Protein AF-A0A0V0HA43-F1 (afdb_monomer)

Secondary structure (DSSP, 8-state):
-TTSTT--------PPP--TTTHHHHTT--TTSHHHHHTGGGTT-EEEEEES-B-TTSGGG--TTPPPPPTT----B-TTTGGG--SSEEEEEE--TT----B-SSSHHHHHHHHHH---EEEEEETTEEEEEE--SSTTSEEEEEE-S-TTS---HHHHHHHH-

Structure (mmCIF, N/CA/C/O backbone):
data_AF-A0A0V0HA43-F1
#
_entry.id   AF-A0A0V0HA43-F1
#
loop_
_atom_site.group_PDB
_atom_site.id
_atom_site.type_symbol
_atom_site.label_atom_id
_atom_site.label_alt_id
_atom_site.label_comp_id
_atom_site.label_asym_id
_atom_site.label_entity_id
_atom_site.label_seq_id
_atom_site.pdbx_PDB_ins_code
_atom_site.Cartn_x
_atom_site.Cartn_y
_atom_site.Cartn_z
_atom_site.occupancy
_atom_site.B_iso_or_equiv
_atom_site.auth_seq_id
_atom_site.auth_comp_id
_atom_site.auth_asym_id
_atom_site.auth_atom_id
_atom_site.pdbx_PDB_model_num
ATOM 1 N N . MET A 1 1 ? -32.631 23.184 -21.195 1.00 68.19 1 MET A N 1
ATOM 2 C CA . MET A 1 1 ? -32.696 21.703 -21.220 1.00 68.19 1 MET A CA 1
ATOM 3 C C . MET A 1 1 ? -33.919 21.173 -20.491 1.00 68.19 1 MET A C 1
ATOM 5 O O . MET A 1 1 ? -34.557 20.288 -21.034 1.00 68.19 1 MET A O 1
ATOM 9 N N . GLU A 1 2 ? -34.288 21.759 -19.350 1.00 79.38 2 GLU A N 1
ATOM 10 C CA . GLU A 1 2 ? -35.420 21.328 -18.505 1.00 79.38 2 GLU A CA 1
ATOM 11 C C . GLU A 1 2 ? -36.778 21.214 -19.214 1.00 79.38 2 GLU A C 1
ATOM 13 O O . GLU A 1 2 ? -37.608 20.407 -18.827 1.00 79.38 2 GLU A O 1
ATOM 18 N N . LYS A 1 3 ? -37.002 21.981 -20.288 1.00 87.12 3 LYS A N 1
ATOM 19 C CA . LYS A 1 3 ? -38.256 21.957 -21.059 1.00 87.12 3 LYS A CA 1
ATOM 20 C C . LYS A 1 3 ? -38.316 20.867 -22.144 1.00 87.12 3 LYS A C 1
ATOM 22 O O . LYS A 1 3 ? -39.269 20.843 -22.916 1.00 87.12 3 LYS A O 1
ATOM 27 N N . LYS A 1 4 ? -37.294 20.009 -22.277 1.00 91.31 4 LYS A N 1
ATOM 28 C CA . LYS A 1 4 ? -37.300 18.913 -23.262 1.00 91.31 4 LYS A CA 1
ATOM 29 C C . LYS A 1 4 ? -38.064 17.708 -22.714 1.00 91.31 4 LYS A C 1
ATOM 31 O O . LYS A 1 4 ? -37.834 17.289 -21.584 1.00 91.31 4 LYS A O 1
ATOM 36 N N . HIS A 1 5 ? -38.921 17.122 -23.546 1.00 85.31 5 HIS A N 1
ATOM 37 C CA . HIS A 1 5 ? -39.621 15.881 -23.220 1.00 85.31 5 HIS A CA 1
ATOM 38 C C . HIS A 1 5 ? -38.600 14.771 -22.897 1.00 85.31 5 HIS A C 1
ATOM 40 O O . HIS A 1 5 ? -37.673 14.549 -23.675 1.00 85.31 5 HIS A O 1
ATOM 46 N N . GLY A 1 6 ? -38.742 14.111 -21.741 1.00 90.12 6 GLY A N 1
ATOM 47 C CA . GLY A 1 6 ? -37.806 13.084 -21.252 1.00 90.12 6 GLY A CA 1
ATOM 48 C C . GLY A 1 6 ? -36.650 13.590 -20.375 1.00 90.12 6 GLY A C 1
ATOM 49 O O . GLY A 1 6 ? -35.797 12.799 -19.978 1.00 90.12 6 GLY A O 1
ATOM 50 N N . PHE A 1 7 ? -36.596 14.883 -20.047 1.00 88.44 7 PHE A N 1
ATOM 51 C CA . PHE A 1 7 ? -35.615 15.415 -19.100 1.00 88.44 7 PHE A CA 1
ATOM 52 C C . PHE A 1 7 ? -35.974 15.041 -17.648 1.00 88.44 7 PHE A C 1
ATOM 54 O O . PHE A 1 7 ? -37.044 15.409 -17.171 1.00 88.44 7 PHE A O 1
ATOM 61 N N . VAL A 1 8 ? -35.075 14.337 -16.942 1.00 93.19 8 VAL A N 1
ATOM 62 C CA . VAL A 1 8 ? -35.285 13.886 -15.547 1.00 93.19 8 VAL A CA 1
ATOM 63 C C . VAL A 1 8 ? -34.594 14.807 -14.535 1.00 93.19 8 VAL A C 1
ATOM 65 O O . VAL A 1 8 ? -35.233 15.313 -13.620 1.00 93.19 8 VAL A O 1
ATOM 68 N N . SER A 1 9 ? -33.289 15.051 -14.681 1.00 91.31 9 SER A N 1
ATOM 69 C CA . SER A 1 9 ? -32.565 16.057 -13.895 1.00 91.31 9 SER A CA 1
ATOM 70 C C . SER A 1 9 ? -31.276 16.482 -14.598 1.00 91.31 9 SER A C 1
ATOM 72 O O . SER A 1 9 ? -30.779 15.790 -15.489 1.00 91.31 9 SER A O 1
ATOM 74 N N . ALA A 1 10 ? -30.724 17.621 -14.186 1.00 87.44 10 ALA A N 1
ATOM 75 C CA . ALA A 1 10 ? -29.356 18.014 -14.495 1.00 87.44 10 ALA A CA 1
ATOM 76 C C . ALA A 1 10 ? -28.684 18.520 -13.223 1.00 87.44 10 ALA A C 1
ATOM 78 O O . ALA A 1 10 ? -29.321 19.136 -12.370 1.00 87.44 10 ALA A O 1
ATOM 79 N N . GLN A 1 11 ? -27.380 18.293 -13.118 1.00 88.94 11 GLN A N 1
ATOM 80 C CA . GLN A 1 11 ? -26.554 18.856 -12.059 1.00 88.94 11 GLN A CA 1
ATOM 81 C C . GLN A 1 11 ? -25.492 19.751 -12.689 1.00 88.94 11 GLN A C 1
ATOM 83 O O . GLN A 1 11 ? -24.958 19.438 -13.754 1.00 88.94 11 GLN A O 1
ATOM 88 N N . LYS A 1 12 ? -25.189 20.885 -12.045 1.00 88.06 12 LYS A N 1
ATOM 89 C CA . LYS A 1 12 ? -24.080 21.738 -12.488 1.00 88.06 12 LYS A CA 1
ATOM 90 C C . LYS A 1 12 ? -22.782 20.938 -12.425 1.00 88.06 12 LYS A C 1
ATOM 92 O O . LYS A 1 12 ? -22.494 20.321 -11.401 1.00 88.06 12 LYS A O 1
ATOM 97 N N . GLN A 1 13 ? -21.985 21.013 -13.490 1.00 77.31 13 GLN A N 1
ATOM 98 C CA . GLN A 1 13 ? -20.619 20.506 -13.474 1.00 77.31 13 GLN A CA 1
ATOM 99 C C . GLN A 1 13 ? -19.859 21.184 -12.331 1.00 77.31 13 GLN A C 1
ATOM 101 O O . GLN A 1 13 ? -19.771 22.411 -12.269 1.00 77.31 13 GLN A O 1
ATOM 106 N N . ARG A 1 14 ? -19.323 20.378 -11.417 1.00 84.00 14 ARG A N 1
ATOM 107 C CA . ARG A 1 14 ? -18.422 20.837 -10.361 1.00 84.00 14 ARG A CA 1
ATOM 108 C C . ARG A 1 14 ? -17.039 20.300 -10.675 1.00 84.00 14 ARG A C 1
ATOM 110 O O . ARG A 1 14 ? -16.887 19.108 -10.922 1.00 84.00 14 ARG A O 1
ATOM 117 N N . ILE A 1 15 ? -16.044 21.179 -10.659 1.00 76.94 15 ILE A N 1
ATOM 118 C CA . ILE A 1 15 ? -14.646 20.755 -10.636 1.00 76.94 15 ILE A CA 1
ATOM 119 C C . ILE A 1 15 ? -14.357 20.350 -9.192 1.00 76.94 15 ILE A C 1
ATOM 121 O O . ILE A 1 15 ? -14.509 21.160 -8.278 1.00 76.94 15 ILE A O 1
ATOM 125 N N . LEU A 1 16 ? -14.024 19.080 -8.990 1.00 70.25 16 LEU A N 1
ATOM 126 C CA . LEU A 1 16 ? -13.638 18.544 -7.691 1.00 70.25 16 LEU A CA 1
ATOM 127 C C . LEU A 1 16 ? -12.112 18.454 -7.629 1.00 70.25 16 LEU A C 1
ATOM 129 O O . LEU A 1 16 ? -11.468 18.124 -8.623 1.00 70.25 16 LEU A O 1
ATOM 133 N N . SER A 1 17 ? -11.547 18.734 -6.459 1.00 62.81 17 SER A N 1
ATOM 134 C CA . SER A 1 17 ? -10.117 18.570 -6.202 1.00 62.81 17 SER A CA 1
ATOM 135 C C . SER A 1 17 ? -9.818 17.136 -5.757 1.00 62.81 17 SER A C 1
ATOM 137 O O . SER A 1 17 ? -10.594 16.540 -5.007 1.00 62.81 17 SER A O 1
ATOM 139 N N . LEU A 1 18 ? -8.690 16.578 -6.206 1.00 62.56 18 LEU A N 1
ATOM 140 C CA . LEU A 1 18 ? -8.238 15.245 -5.800 1.00 62.56 18 LEU A CA 1
ATOM 141 C C . LEU A 1 18 ? -7.879 15.245 -4.309 1.00 62.56 18 LEU A C 1
ATOM 143 O O . LEU A 1 18 ? -6.932 15.913 -3.901 1.00 62.56 18 LEU A O 1
ATOM 147 N N . HIS A 1 19 ? -8.620 14.485 -3.500 1.00 63.41 19 HIS A N 1
ATOM 148 C CA . HIS A 1 19 ? -8.399 14.364 -2.057 1.00 63.41 19 HIS A CA 1
ATOM 149 C C . HIS A 1 19 ? -8.192 12.893 -1.659 1.00 63.41 19 HIS A C 1
ATOM 151 O O . HIS A 1 19 ? -9.147 12.124 -1.534 1.00 63.41 19 HIS A O 1
ATOM 157 N N . THR A 1 20 ? -6.950 12.493 -1.386 1.00 64.38 20 THR A N 1
ATOM 158 C CA . THR A 1 20 ? -6.638 11.147 -0.862 1.00 64.38 20 THR A CA 1
ATOM 159 C C . THR A 1 20 ? -6.904 11.023 0.643 1.00 64.38 20 THR A C 1
ATOM 161 O O . THR A 1 20 ? -7.153 9.930 1.139 1.00 64.38 20 THR A O 1
ATOM 164 N N . THR A 1 21 ? -6.969 12.142 1.369 1.00 82.25 21 THR A N 1
ATOM 165 C CA . THR A 1 21 ? -7.287 12.211 2.810 1.00 82.25 21 THR A CA 1
ATOM 166 C C . THR A 1 21 ? -8.775 12.055 3.139 1.00 82.25 21 THR A C 1
ATOM 168 O O . THR A 1 21 ? -9.135 11.922 4.305 1.00 82.25 21 THR A O 1
ATOM 171 N N . HIS A 1 22 ? -9.652 12.069 2.131 1.00 88.38 22 HIS A N 1
ATOM 172 C CA . HIS A 1 22 ? -11.106 11.989 2.315 1.00 88.38 22 HIS A CA 1
ATOM 173 C C . HIS A 1 22 ? -11.714 10.675 1.804 1.00 88.38 22 HIS A C 1
ATOM 175 O O . HIS A 1 22 ? -12.834 10.331 2.174 1.00 88.38 22 HIS A O 1
ATOM 181 N N . THR A 1 23 ? -10.994 9.931 0.959 1.00 90.12 23 THR A N 1
ATOM 182 C CA . THR A 1 23 ? -11.546 8.769 0.241 1.00 90.12 23 THR A CA 1
ATOM 183 C C . THR A 1 23 ? -12.138 7.704 1.179 1.00 90.12 23 THR A C 1
ATOM 185 O O . THR A 1 23 ? -13.287 7.324 0.957 1.00 90.12 23 THR A O 1
ATOM 188 N N . PRO A 1 24 ? -11.466 7.268 2.266 1.00 91.50 24 PRO A N 1
ATOM 189 C CA . PRO A 1 24 ? -12.058 6.300 3.194 1.00 91.50 24 PRO A CA 1
ATOM 190 C C . PRO A 1 24 ? -13.357 6.805 3.838 1.00 91.50 24 PRO A C 1
ATOM 192 O O . PRO A 1 24 ? -14.361 6.097 3.821 1.00 91.50 24 PRO A O 1
ATOM 195 N N . SER A 1 25 ? -13.385 8.057 4.302 1.00 88.81 25 SER A N 1
ATOM 196 C CA . SER A 1 25 ? -14.591 8.672 4.872 1.00 88.81 25 SER A CA 1
ATOM 197 C C . SER A 1 25 ? -15.731 8.777 3.857 1.00 88.81 25 SER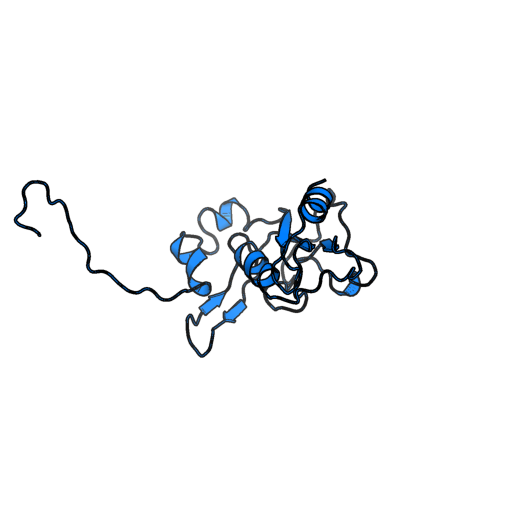 A C 1
ATOM 199 O O . SER A 1 25 ? -16.879 8.511 4.205 1.00 88.81 25 SER A O 1
ATOM 201 N N . PHE A 1 26 ? -15.427 9.125 2.601 1.00 90.44 26 PHE A N 1
ATOM 202 C CA . PHE A 1 26 ? -16.406 9.169 1.508 1.00 90.44 26 PHE A CA 1
ATOM 203 C C . PHE A 1 26 ? -17.044 7.801 1.244 1.00 90.44 26 PHE A C 1
ATOM 205 O O . PHE A 1 26 ? -18.241 7.721 0.990 1.00 90.44 26 PHE A O 1
ATOM 212 N N . LEU A 1 27 ? -16.260 6.728 1.360 1.00 91.56 27 LEU A N 1
ATOM 213 C CA . LEU A 1 27 ? -16.733 5.347 1.251 1.00 91.56 27 LEU A CA 1
ATOM 214 C C . LEU A 1 27 ? -17.442 4.845 2.525 1.00 91.56 27 LEU A C 1
ATOM 216 O O . LEU A 1 27 ? -17.819 3.679 2.594 1.00 91.56 27 LEU A O 1
ATOM 220 N N . GLY A 1 28 ? -17.610 5.694 3.544 1.00 91.38 28 GLY A N 1
ATOM 221 C CA . GLY A 1 28 ? -18.218 5.318 4.821 1.00 91.38 28 GLY A CA 1
ATOM 222 C C . GLY A 1 28 ? -17.309 4.482 5.728 1.00 91.38 28 GLY A C 1
ATOM 223 O O . GLY A 1 28 ? -17.784 3.908 6.707 1.00 91.38 28 GLY A O 1
ATOM 224 N N . LEU A 1 29 ? -16.005 4.413 5.442 1.00 91.81 29 LEU A N 1
ATOM 225 C CA . LEU A 1 29 ? -15.026 3.739 6.292 1.00 91.81 29 LEU A CA 1
ATOM 226 C C . LEU A 1 29 ? -14.708 4.634 7.492 1.00 91.81 29 LEU A C 1
ATOM 228 O O . LEU A 1 29 ? -13.911 5.570 7.413 1.00 91.81 29 LEU A O 1
ATOM 232 N N . GLN A 1 30 ? -15.387 4.366 8.603 1.00 88.06 30 GLN A N 1
ATOM 233 C CA . GLN A 1 30 ? -15.273 5.133 9.839 1.00 88.06 30 GLN A CA 1
ATOM 234 C C . GLN A 1 30 ? -14.620 4.296 10.935 1.00 88.06 30 GLN A C 1
ATOM 236 O O . GLN A 1 30 ? -14.812 3.082 11.020 1.00 88.06 30 GLN A O 1
ATOM 241 N N . GLN A 1 31 ? -13.817 4.941 11.782 1.00 88.25 31 GLN A N 1
ATOM 242 C CA . GLN A 1 31 ? -13.153 4.242 12.878 1.00 88.25 31 GLN A CA 1
ATOM 243 C C . GLN A 1 31 ? -14.188 3.597 13.810 1.00 88.25 31 GLN A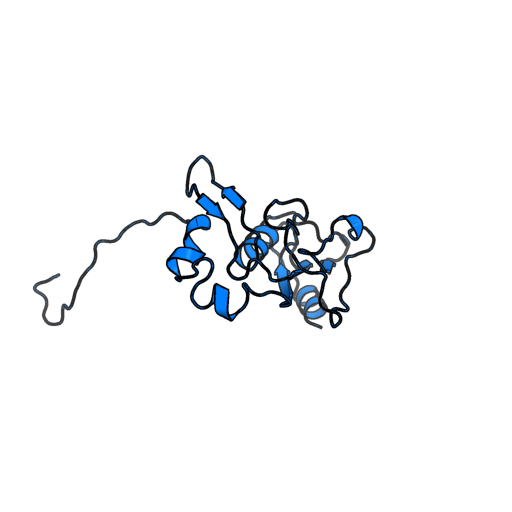 C 1
ATOM 245 O O . GLN A 1 31 ? -15.135 4.239 14.255 1.00 88.25 31 GLN A O 1
ATOM 250 N N . ASN A 1 32 ? -13.961 2.324 14.126 1.00 89.56 32 ASN A N 1
ATOM 251 C CA . ASN A 1 32 ? -14.725 1.501 15.063 1.00 89.56 32 ASN A CA 1
ATOM 252 C C . ASN A 1 32 ? -16.187 1.270 14.661 1.00 89.56 32 ASN A C 1
ATOM 254 O O . ASN A 1 32 ? -17.004 0.927 15.516 1.00 89.56 32 ASN A O 1
ATOM 258 N N . MET A 1 33 ? -16.511 1.409 13.374 1.00 91.44 33 MET A N 1
ATOM 259 C CA . MET A 1 33 ? -17.841 1.146 12.827 1.00 91.44 33 MET A CA 1
ATOM 260 C C . MET A 1 33 ? -17.764 0.491 11.442 1.00 91.44 33 MET A C 1
ATOM 262 O O . MET A 1 33 ? -16.749 0.588 10.750 1.00 91.44 33 MET A O 1
ATOM 266 N N . GLY A 1 34 ? -18.852 -0.177 11.052 1.00 93.25 34 GLY A N 1
ATOM 267 C CA . GLY A 1 34 ? -19.018 -0.802 9.739 1.00 93.25 34 GLY A CA 1
ATOM 268 C C . GLY A 1 34 ? -17.861 -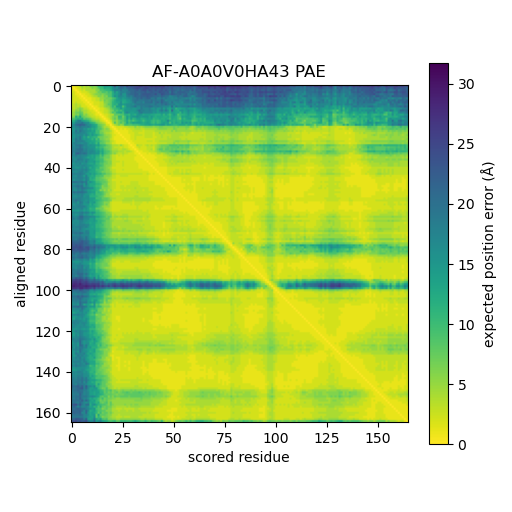1.721 9.339 1.00 93.25 34 GLY A C 1
ATOM 269 O O . GLY A 1 34 ? -17.221 -2.354 10.179 1.00 93.25 34 GLY A O 1
ATOM 270 N N . VAL A 1 35 ? -17.551 -1.726 8.040 1.00 94.19 35 VAL A N 1
ATOM 271 C CA . VAL A 1 35 ? -16.573 -2.642 7.434 1.00 94.19 35 VAL A CA 1
ATOM 272 C C . VAL A 1 35 ? -15.203 -2.574 8.108 1.00 94.19 35 VAL A C 1
ATOM 274 O O . VAL A 1 35 ? -14.586 -3.611 8.305 1.00 94.19 35 VAL A O 1
ATOM 277 N N . TRP A 1 36 ? -14.726 -1.397 8.525 1.00 95.25 36 TRP A N 1
ATOM 278 C CA . TRP A 1 36 ? -13.430 -1.290 9.205 1.00 95.25 36 TRP A CA 1
ATOM 279 C C . TRP A 1 36 ? -13.391 -2.013 10.549 1.00 95.25 36 TRP A C 1
ATOM 281 O O . TRP A 1 36 ? -12.388 -2.654 10.863 1.00 95.25 36 TRP A O 1
ATOM 291 N N . LYS A 1 37 ? -14.473 -1.955 11.329 1.00 94.69 37 LYS A N 1
ATOM 292 C CA . LYS A 1 37 ? -14.582 -2.736 12.564 1.00 94.69 37 LYS A CA 1
ATOM 293 C C . LYS A 1 37 ? -14.688 -4.226 12.250 1.00 94.69 37 LYS A C 1
ATOM 295 O O . LYS A 1 37 ? -13.938 -5.017 12.819 1.00 94.69 37 LYS A O 1
ATOM 300 N N . ASP A 1 38 ? -15.575 -4.585 11.328 1.00 95.81 38 ASP A N 1
ATOM 301 C CA . ASP A 1 38 ? -15.927 -5.978 11.036 1.00 95.81 38 ASP A CA 1
ATOM 302 C C . ASP A 1 38 ? -14.770 -6.743 10.377 1.00 95.81 38 ASP A C 1
ATOM 304 O O . ASP A 1 38 ? -14.535 -7.912 10.674 1.00 95.81 38 ASP A O 1
ATOM 308 N N . SER A 1 39 ? -13.986 -6.069 9.532 1.00 95.31 39 SER A N 1
ATOM 309 C CA . SER A 1 39 ? -12.795 -6.619 8.876 1.00 95.31 39 SER A CA 1
ATOM 310 C C . SER A 1 39 ? -11.506 -6.395 9.672 1.00 95.31 39 SER A C 1
ATOM 312 O O . SER A 1 39 ? -10.411 -6.648 9.158 1.00 95.31 39 SER A O 1
ATOM 314 N N . ASN A 1 40 ? -11.605 -5.845 10.886 1.00 95.81 40 ASN A N 1
ATOM 315 C CA . ASN A 1 40 ? -10.470 -5.461 11.723 1.00 95.81 40 ASN A CA 1
ATOM 316 C C . ASN A 1 40 ? -9.415 -4.640 10.955 1.00 95.81 40 ASN A C 1
ATOM 318 O O . ASN A 1 40 ? -8.214 -4.900 11.040 1.00 95.81 40 ASN A O 1
ATOM 322 N N . TYR A 1 41 ? -9.872 -3.696 10.127 1.00 96.62 41 TYR A N 1
ATOM 323 C CA . TYR A 1 41 ? -9.043 -2.824 9.288 1.00 96.62 41 TYR A CA 1
ATOM 324 C C . TYR A 1 41 ? -8.075 -3.563 8.337 1.00 96.62 41 TYR A C 1
ATOM 326 O O . TYR A 1 41 ? -7.086 -2.984 7.884 1.00 96.62 41 TYR A O 1
ATOM 334 N N . GLY A 1 42 ? -8.339 -4.841 8.038 1.00 96.62 42 GLY A N 1
ATOM 335 C CA . GLY A 1 42 ? -7.486 -5.687 7.197 1.00 96.62 42 GLY A CA 1
ATOM 336 C C . GLY A 1 42 ? -6.360 -6.400 7.949 1.00 96.62 42 GLY A C 1
ATOM 337 O O . GLY A 1 42 ? -5.437 -6.910 7.318 1.00 96.62 42 GLY A O 1
ATOM 338 N N . LYS A 1 43 ? -6.405 -6.453 9.286 1.00 96.62 43 LYS A N 1
ATOM 339 C CA . LYS A 1 43 ? -5.376 -7.106 10.108 1.00 96.62 43 LYS A CA 1
ATOM 340 C C . LYS A 1 43 ? -5.112 -8.549 9.654 1.00 96.62 43 LYS A C 1
ATOM 342 O O . LYS A 1 43 ? -6.028 -9.362 9.579 1.00 96.62 43 LYS A O 1
ATOM 347 N N . GLY A 1 44 ? -3.846 -8.871 9.382 1.00 94.69 44 GLY A N 1
ATOM 348 C CA . GLY A 1 44 ? -3.410 -10.204 8.939 1.00 94.69 44 GLY A CA 1
ATOM 349 C C . GLY A 1 44 ? -3.636 -10.501 7.449 1.00 94.69 44 GLY A C 1
ATOM 350 O O . GLY A 1 44 ? -3.219 -11.559 6.969 1.00 94.69 44 GLY A O 1
ATOM 351 N N . VAL A 1 45 ? -4.249 -9.578 6.702 1.00 97.81 45 VAL A N 1
ATOM 352 C CA . VAL A 1 45 ? -4.289 -9.609 5.234 1.00 97.81 45 VAL A CA 1
ATOM 353 C C . VAL A 1 45 ? -2.958 -9.094 4.692 1.00 97.81 45 VAL A C 1
ATOM 355 O O . VAL A 1 45 ? -2.341 -8.207 5.280 1.00 97.81 45 VAL A O 1
ATOM 358 N N . ILE A 1 46 ? -2.509 -9.659 3.574 1.00 98.50 46 ILE A N 1
ATOM 359 C CA . ILE A 1 46 ? -1.294 -9.244 2.873 1.00 98.50 46 ILE A CA 1
ATOM 360 C C . ILE A 1 46 ? -1.718 -8.762 1.490 1.00 98.50 46 ILE A C 1
ATOM 362 O O . ILE A 1 46 ? -2.335 -9.520 0.745 1.00 98.50 46 ILE A O 1
ATOM 366 N N . ILE A 1 47 ? -1.406 -7.511 1.165 1.00 98.62 47 ILE A N 1
ATOM 367 C CA . ILE A 1 47 ? -1.658 -6.922 -0.149 1.00 98.62 47 ILE A CA 1
ATOM 368 C C . ILE A 1 47 ? -0.349 -6.951 -0.935 1.00 98.62 47 ILE A C 1
ATOM 370 O O . ILE A 1 47 ? 0.618 -6.277 -0.574 1.00 98.62 47 ILE A O 1
ATOM 374 N N . GLY A 1 48 ? -0.326 -7.754 -1.999 1.00 98.38 48 GLY A N 1
ATOM 375 C CA . GLY A 1 48 ? 0.736 -7.731 -2.999 1.00 98.38 48 GLY A CA 1
ATOM 376 C C . GLY A 1 48 ? 0.538 -6.556 -3.951 1.00 98.38 48 GLY A C 1
ATOM 377 O O . GLY A 1 48 ? -0.557 -6.375 -4.481 1.00 98.38 48 GLY A O 1
ATOM 378 N N . VAL A 1 49 ? 1.580 -5.755 -4.159 1.00 98.50 49 VAL A N 1
ATOM 379 C CA . VAL A 1 49 ? 1.553 -4.596 -5.060 1.00 98.50 49 VAL A CA 1
ATOM 380 C C . VAL A 1 49 ? 2.637 -4.780 -6.118 1.00 98.50 49 VAL A C 1
ATOM 382 O O . VAL A 1 49 ? 3.821 -4.813 -5.788 1.00 98.50 49 VAL A O 1
ATOM 385 N N . LEU A 1 50 ? 2.228 -4.923 -7.381 1.00 98.00 50 LEU A N 1
ATOM 386 C CA . LEU A 1 50 ? 3.121 -5.001 -8.540 1.00 98.00 50 LEU A CA 1
ATOM 387 C C . LEU A 1 50 ? 3.183 -3.618 -9.193 1.00 98.00 50 LEU A C 1
ATOM 389 O O . LEU A 1 50 ? 2.211 -3.196 -9.813 1.00 98.00 50 LEU A O 1
ATOM 393 N N . ASP A 1 51 ? 4.284 -2.887 -9.003 1.00 97.62 51 ASP A N 1
ATOM 394 C CA . ASP A 1 51 ? 4.364 -1.467 -9.388 1.00 97.62 51 ASP A CA 1
ATOM 395 C C . ASP A 1 51 ? 5.833 -0.999 -9.563 1.00 97.62 51 ASP A C 1
ATOM 397 O O . ASP A 1 51 ? 6.722 -1.805 -9.863 1.00 97.62 51 ASP A O 1
ATOM 401 N N . THR A 1 52 ? 6.123 0.294 -9.391 1.00 96.50 52 THR A N 1
ATOM 402 C CA . THR A 1 52 ? 7.454 0.919 -9.531 1.00 96.50 52 THR A CA 1
ATOM 403 C C . THR A 1 52 ? 8.366 0.764 -8.311 1.00 96.50 52 THR A C 1
ATOM 405 O O . THR A 1 52 ? 9.509 1.225 -8.336 1.00 96.50 52 THR A O 1
ATOM 408 N N . GLY A 1 53 ? 7.899 0.087 -7.260 1.00 95.88 53 GLY A N 1
ATOM 409 C CA . GLY A 1 53 ? 8.625 -0.119 -6.006 1.00 95.88 53 GLY A CA 1
ATOM 410 C C . GLY A 1 53 ? 7.981 0.601 -4.824 1.00 95.88 53 GLY A C 1
ATOM 411 O O . GLY A 1 53 ? 6.803 0.951 -4.864 1.00 95.88 53 GLY A O 1
ATOM 412 N N . ILE A 1 54 ? 8.748 0.797 -3.750 1.00 97.50 54 ILE A N 1
ATOM 413 C CA . ILE A 1 54 ? 8.291 1.522 -2.555 1.00 97.50 54 ILE A CA 1
ATOM 414 C C . ILE A 1 54 ? 9.381 2.424 -1.963 1.00 97.50 54 ILE A C 1
ATOM 416 O O . ILE A 1 54 ? 10.565 2.088 -2.003 1.00 97.50 54 ILE A O 1
ATOM 420 N N . LEU A 1 55 ? 8.992 3.552 -1.367 1.00 96.88 55 LEU A N 1
ATOM 421 C CA . LEU A 1 55 ? 9.825 4.300 -0.420 1.00 96.88 55 LEU A CA 1
ATOM 422 C C . LEU A 1 55 ? 9.534 3.806 1.007 1.00 96.88 55 LEU A C 1
ATOM 424 O O . LEU A 1 55 ? 8.551 4.248 1.600 1.00 96.88 55 LEU A O 1
ATOM 428 N N . PRO A 1 56 ? 10.349 2.899 1.579 1.00 95.88 56 PRO A N 1
ATOM 429 C CA . PRO A 1 56 ? 10.017 2.200 2.826 1.00 95.88 56 PRO A CA 1
ATOM 430 C C . PRO A 1 56 ? 9.936 3.132 4.040 1.00 95.88 56 PRO A C 1
ATOM 432 O O . PRO A 1 56 ? 9.138 2.898 4.942 1.00 95.88 56 PRO A O 1
ATOM 435 N N . ASP A 1 57 ? 10.718 4.213 4.039 1.00 95.69 57 ASP A N 1
ATOM 436 C CA . ASP A 1 57 ? 10.779 5.171 5.145 1.00 95.69 57 ASP A CA 1
ATOM 437 C C . ASP A 1 57 ? 9.612 6.190 5.118 1.00 95.69 57 ASP A C 1
ATOM 439 O O . ASP A 1 57 ? 9.537 7.080 5.966 1.00 95.69 57 ASP A O 1
ATOM 443 N N . HIS A 1 58 ? 8.688 6.093 4.150 1.00 97.88 58 HIS A N 1
ATOM 444 C CA . HIS A 1 58 ? 7.532 6.988 4.069 1.00 97.88 58 HIS A CA 1
ATOM 445 C C . HIS A 1 58 ? 6.568 6.757 5.258 1.00 97.88 58 HIS A C 1
ATOM 447 O O . HIS A 1 58 ? 6.253 5.605 5.568 1.00 97.88 58 HIS A O 1
ATOM 453 N N . PRO A 1 59 ? 6.005 7.809 5.894 1.00 98.00 59 PRO A N 1
ATOM 454 C CA . PRO A 1 59 ? 5.170 7.671 7.098 1.00 98.00 59 PRO A CA 1
ATOM 455 C C . PRO A 1 59 ? 3.968 6.724 6.961 1.00 98.00 59 PRO A C 1
ATOM 457 O O . PRO A 1 59 ? 3.560 6.088 7.933 1.00 98.00 59 PRO A O 1
ATOM 460 N N . SER A 1 60 ? 3.414 6.587 5.752 1.00 98.38 60 SER A N 1
ATOM 461 C CA . SER A 1 60 ? 2.327 5.641 5.454 1.00 98.38 60 SER A CA 1
ATOM 462 C C . SER A 1 60 ? 2.709 4.171 5.651 1.00 98.38 60 SER A C 1
ATOM 464 O O . SER A 1 60 ? 1.815 3.329 5.704 1.00 98.38 60 SER A O 1
ATOM 466 N N . PHE A 1 61 ? 3.996 3.844 5.766 1.00 98.50 61 PHE A N 1
ATOM 467 C CA . PHE A 1 61 ? 4.488 2.481 5.979 1.00 98.50 61 PHE A CA 1
ATOM 468 C C . PHE A 1 61 ? 5.072 2.266 7.380 1.00 98.50 61 PHE A C 1
ATOM 470 O O . PHE A 1 61 ? 5.785 1.292 7.621 1.00 98.50 61 PHE A O 1
ATOM 477 N N . SER A 1 62 ? 4.737 3.148 8.329 1.00 97.94 62 SER A N 1
ATOM 478 C CA . SER A 1 62 ? 4.967 2.885 9.748 1.00 97.94 62 SER A CA 1
ATOM 479 C C . SER A 1 62 ? 4.244 1.610 10.179 1.00 97.94 62 SER A C 1
ATOM 481 O O . SER A 1 62 ? 3.094 1.367 9.807 1.00 97.94 62 SER A O 1
ATOM 483 N N . ASP A 1 63 ? 4.906 0.815 11.009 1.00 97.75 63 ASP A N 1
ATOM 484 C CA . ASP A 1 63 ? 4.371 -0.419 11.566 1.00 97.75 63 ASP A CA 1
ATOM 485 C C . ASP A 1 63 ? 3.809 -0.261 12.984 1.00 97.75 63 ASP A C 1
ATOM 487 O O . ASP A 1 63 ? 3.475 -1.240 13.654 1.00 97.75 63 ASP A O 1
ATOM 491 N N . LYS A 1 64 ? 3.640 0.982 13.444 1.00 96.75 64 LYS A N 1
ATOM 492 C CA . LYS A 1 64 ? 3.034 1.269 14.740 1.00 96.75 64 LYS A CA 1
ATOM 493 C C . LYS A 1 64 ? 1.623 0.677 14.812 1.00 96.75 64 LYS A C 1
ATOM 495 O O . LYS A 1 64 ? 0.721 1.097 14.093 1.00 96.75 64 LYS A O 1
ATOM 500 N N . GLY A 1 65 ? 1.426 -0.261 15.737 1.00 93.44 65 GLY A N 1
ATOM 501 C CA . GLY A 1 65 ? 0.148 -0.954 15.931 1.00 93.44 65 GLY A CA 1
ATOM 502 C C . GLY A 1 65 ? -0.097 -2.120 14.967 1.00 93.44 65 GLY A C 1
ATOM 503 O O . GLY A 1 65 ? -1.148 -2.758 15.056 1.00 93.44 65 GLY A O 1
ATOM 504 N N . MET A 1 66 ? 0.855 -2.434 14.082 1.00 97.62 66 MET A N 1
ATOM 505 C CA . MET A 1 66 ? 0.791 -3.627 13.241 1.00 97.62 66 MET A CA 1
ATOM 506 C C . MET A 1 66 ? 1.090 -4.885 14.067 1.00 97.62 66 MET A C 1
ATOM 508 O O . MET A 1 66 ? 1.991 -4.873 14.909 1.00 97.62 66 MET A O 1
ATOM 512 N N . PRO A 1 67 ? 0.368 -5.996 13.837 1.00 94.62 67 PRO A N 1
ATOM 513 C CA . PRO A 1 67 ? 0.798 -7.298 14.336 1.00 94.62 67 PRO A CA 1
ATOM 514 C C . PRO A 1 67 ? 2.069 -7.762 13.604 1.00 94.62 67 PRO A C 1
ATOM 516 O O . PRO A 1 67 ? 2.378 -7.234 12.536 1.00 94.62 67 PRO A O 1
ATOM 519 N N . PRO A 1 68 ? 2.774 -8.789 14.104 1.00 96.50 68 PRO A N 1
ATOM 520 C CA . PRO A 1 68 ? 3.778 -9.477 13.297 1.00 96.50 68 PRO A CA 1
ATOM 521 C C . PRO A 1 68 ? 3.152 -10.068 12.015 1.00 96.50 68 PRO A C 1
ATOM 523 O O . PRO A 1 68 ? 1.942 -10.335 11.995 1.00 96.50 68 PRO A O 1
ATOM 526 N N . PRO A 1 69 ? 3.949 -10.309 10.954 1.00 96.38 69 PRO A N 1
ATOM 527 C CA . PRO A 1 69 ? 3.471 -10.945 9.731 1.00 96.38 69 PRO A CA 1
ATOM 528 C C . PRO A 1 69 ? 2.780 -12.290 10.021 1.00 96.38 69 PRO A C 1
ATOM 530 O O . PRO A 1 69 ? 3.212 -13.020 10.919 1.00 96.38 69 PRO A O 1
ATOM 533 N N . PRO A 1 70 ? 1.740 -12.678 9.260 1.00 96.12 70 PRO A N 1
ATOM 534 C CA . PRO A 1 70 ? 1.074 -13.965 9.445 1.00 96.12 70 PRO A CA 1
ATOM 535 C C . PRO A 1 70 ? 2.056 -15.132 9.284 1.00 96.12 70 PRO A C 1
ATOM 537 O O . PRO A 1 70 ? 2.855 -15.129 8.356 1.00 96.12 70 PRO A O 1
ATOM 540 N N . ALA A 1 71 ? 1.941 -16.192 10.092 1.00 96.19 71 ALA A N 1
ATOM 541 C CA . ALA A 1 71 ? 2.851 -17.352 10.033 1.00 96.19 71 ALA A CA 1
ATOM 542 C C . ALA A 1 71 ? 2.896 -18.063 8.657 1.00 96.19 71 ALA A C 1
ATOM 544 O O . ALA A 1 71 ? 3.882 -18.720 8.306 1.00 96.19 71 ALA A O 1
ATOM 545 N N . LYS A 1 72 ? 1.823 -17.913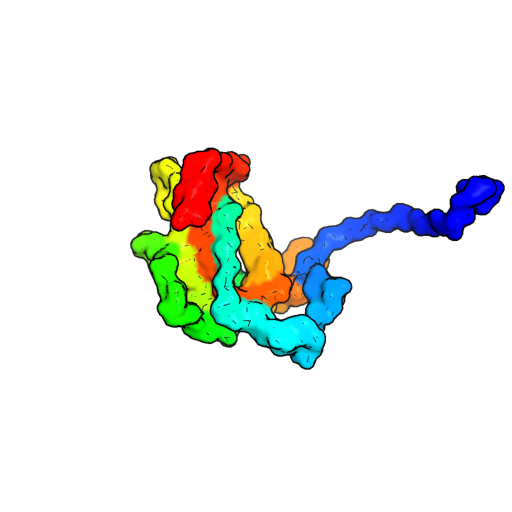 7.864 1.00 94.75 72 LYS A N 1
ATOM 546 C CA . LYS A 1 72 ? 1.730 -18.398 6.479 1.00 94.75 72 LYS A CA 1
ATOM 547 C C . LYS A 1 72 ? 2.584 -17.601 5.487 1.00 94.75 72 LYS A C 1
ATOM 549 O O . LYS A 1 72 ? 2.797 -18.071 4.377 1.00 94.75 72 LYS A O 1
ATOM 554 N N . TRP A 1 73 ? 3.041 -16.404 5.850 1.00 97.50 73 TRP A N 1
ATOM 555 C CA . TRP A 1 73 ? 3.878 -15.578 4.990 1.00 97.50 73 TRP A CA 1
ATOM 556 C C . TRP A 1 73 ? 5.246 -16.231 4.795 1.00 97.50 73 TRP A C 1
ATOM 558 O O . TRP A 1 73 ? 5.938 -16.540 5.765 1.00 97.50 73 TRP A O 1
ATOM 568 N N . LYS A 1 74 ? 5.618 -16.453 3.531 1.00 96.25 74 LYS A N 1
ATOM 569 C CA . LYS A 1 74 ? 6.913 -17.026 3.120 1.00 96.25 74 LYS A CA 1
ATOM 570 C C . LYS A 1 74 ? 7.705 -16.109 2.189 1.00 96.25 74 LYS A C 1
ATOM 572 O O . LYS A 1 74 ? 8.796 -16.473 1.760 1.00 96.25 74 LYS A O 1
ATOM 577 N N . GLY A 1 75 ? 7.159 -14.937 1.859 1.00 94.25 75 GLY A N 1
ATOM 578 C CA . GLY A 1 75 ? 7.890 -13.938 1.097 1.00 94.25 75 GLY A CA 1
ATOM 579 C C . GLY A 1 75 ? 9.044 -13.356 1.910 1.00 94.25 75 GLY A C 1
ATOM 580 O O . GLY A 1 75 ? 9.152 -13.550 3.121 1.00 94.25 75 GLY A O 1
ATOM 581 N N . LYS A 1 76 ? 9.926 -12.641 1.220 1.00 91.62 76 LYS A N 1
ATOM 582 C CA . LYS A 1 76 ? 11.129 -12.056 1.805 1.00 91.62 76 LYS A CA 1
ATOM 583 C C . LYS A 1 76 ? 11.298 -10.616 1.359 1.00 91.62 76 LYS A C 1
ATOM 585 O O . LYS A 1 76 ? 10.754 -10.201 0.335 1.00 91.62 76 LYS A O 1
ATOM 590 N N . CYS A 1 77 ? 12.102 -9.890 2.113 1.00 93.00 77 CYS A N 1
ATOM 591 C CA . CYS A 1 77 ? 12.736 -8.683 1.620 1.00 93.00 77 CYS A CA 1
ATOM 592 C C . CYS A 1 77 ? 14.097 -9.052 1.045 1.00 93.00 77 CYS A C 1
ATOM 594 O O . CYS A 1 77 ? 14.774 -9.939 1.570 1.00 93.00 77 CYS A O 1
ATOM 596 N N . GLU A 1 78 ? 14.461 -8.442 -0.077 1.00 88.94 78 GLU A N 1
ATOM 597 C CA . GLU A 1 78 ? 15.773 -8.667 -0.677 1.00 88.94 78 GLU A CA 1
ATOM 598 C C . GLU A 1 78 ? 16.902 -8.307 0.287 1.00 88.94 78 GLU A C 1
ATOM 600 O O . GLU A 1 78 ? 16.740 -7.458 1.158 1.00 88.94 78 GLU A O 1
ATOM 605 N N . SER A 1 79 ? 18.044 -8.986 0.167 1.00 75.25 79 SER A N 1
ATOM 606 C CA . SER A 1 79 ? 19.113 -8.968 1.176 1.00 75.25 79 SER A CA 1
ATOM 607 C C . SER A 1 79 ? 19.672 -7.569 1.454 1.00 75.25 79 SER A C 1
ATOM 609 O O . SER A 1 79 ? 19.982 -7.248 2.598 1.00 75.25 79 SER A O 1
ATOM 611 N N . ASN A 1 80 ? 19.745 -6.719 0.431 1.00 78.06 80 ASN A N 1
ATOM 612 C CA . ASN A 1 80 ? 20.131 -5.306 0.518 1.00 78.06 80 ASN A CA 1
ATOM 613 C C . ASN A 1 80 ? 18.994 -4.377 1.001 1.00 78.06 80 ASN A C 1
ATOM 615 O O . ASN A 1 80 ? 19.202 -3.174 1.139 1.00 78.06 80 ASN A O 1
ATOM 619 N N . PHE A 1 81 ? 17.804 -4.924 1.250 1.00 83.25 81 PHE A N 1
ATOM 620 C CA . PHE A 1 81 ? 16.585 -4.221 1.648 1.00 83.25 81 PHE A CA 1
ATOM 621 C C . PHE A 1 81 ? 15.983 -4.762 2.961 1.00 83.25 81 PHE A C 1
ATOM 623 O O . PHE A 1 81 ? 15.042 -4.184 3.498 1.00 83.25 81 PHE A O 1
ATOM 630 N N . THR A 1 82 ? 16.525 -5.843 3.530 1.00 81.25 82 THR A N 1
ATOM 631 C CA . THR A 1 82 ? 15.984 -6.504 4.731 1.00 81.25 82 THR A CA 1
ATOM 632 C C . THR A 1 82 ? 15.800 -5.553 5.912 1.00 81.25 82 THR A C 1
ATOM 634 O O . THR A 1 82 ? 14.786 -5.622 6.598 1.00 81.25 82 THR A O 1
ATOM 637 N N . THR A 1 83 ? 16.739 -4.627 6.129 1.00 87.69 83 THR A N 1
ATOM 638 C CA . THR A 1 83 ? 16.695 -3.656 7.240 1.00 87.69 83 THR A CA 1
ATOM 639 C C . THR A 1 83 ? 15.646 -2.557 7.060 1.00 87.69 83 THR A C 1
ATOM 641 O O . THR A 1 83 ? 15.396 -1.797 7.991 1.00 87.69 83 THR A O 1
ATOM 644 N N . LYS A 1 84 ? 15.040 -2.457 5.871 1.00 92.00 84 LYS A N 1
ATOM 645 C CA . LYS A 1 84 ? 13.985 -1.493 5.537 1.00 92.00 84 LYS A CA 1
ATOM 646 C C . LYS A 1 84 ? 12.580 -2.077 5.649 1.00 92.00 84 LYS A C 1
ATOM 648 O O . LYS A 1 84 ? 11.606 -1.332 5.595 1.00 92.00 84 LYS A O 1
ATOM 653 N N . CYS A 1 85 ? 12.471 -3.391 5.807 1.00 95.50 85 CYS A N 1
ATOM 654 C CA . CYS A 1 85 ? 11.204 -4.044 6.077 1.00 95.50 85 CYS A CA 1
ATOM 655 C C . CYS A 1 85 ? 10.878 -4.039 7.566 1.00 95.50 85 CYS A C 1
ATOM 657 O O . CYS A 1 85 ? 11.756 -4.016 8.426 1.00 95.50 85 CYS A O 1
ATOM 659 N N . ASN A 1 86 ? 9.587 -4.052 7.860 1.00 97.00 86 ASN A N 1
ATOM 660 C CA . ASN A 1 86 ? 9.038 -3.973 9.206 1.00 97.00 86 ASN A CA 1
ATOM 661 C C . ASN A 1 86 ? 7.710 -4.747 9.251 1.00 97.00 86 ASN A C 1
ATOM 663 O O . ASN A 1 86 ? 7.373 -5.477 8.317 1.00 97.00 86 ASN A O 1
ATOM 667 N N . ASN A 1 87 ? 6.913 -4.592 10.310 1.00 97.94 87 ASN A N 1
ATOM 668 C CA . ASN A 1 87 ? 5.631 -5.300 10.386 1.00 97.94 87 ASN A CA 1
ATOM 669 C C . ASN A 1 87 ? 4.561 -4.745 9.421 1.00 97.94 87 ASN A C 1
ATOM 671 O O . ASN A 1 87 ? 3.509 -5.359 9.260 1.00 97.94 87 ASN A O 1
ATOM 675 N N . LYS A 1 88 ? 4.803 -3.615 8.747 1.00 98.44 88 LYS A N 1
ATOM 676 C CA . LYS A 1 88 ? 3.926 -3.045 7.717 1.00 98.44 88 LYS A CA 1
ATOM 677 C C . LYS A 1 88 ? 4.316 -3.493 6.314 1.00 98.44 88 LYS A C 1
ATOM 679 O O . LYS A 1 88 ? 3.487 -4.060 5.606 1.00 98.44 88 LYS A O 1
ATOM 684 N N . LEU A 1 89 ? 5.564 -3.248 5.935 1.00 98.25 89 LEU A N 1
ATOM 685 C CA . LEU A 1 89 ? 6.191 -3.707 4.704 1.00 98.25 89 LEU A CA 1
ATOM 686 C C . LEU A 1 89 ? 6.945 -5.005 4.997 1.00 98.25 89 LEU A C 1
ATOM 688 O O . LEU A 1 89 ? 8.075 -4.978 5.477 1.00 98.25 89 LEU A O 1
ATOM 692 N N . ILE A 1 90 ? 6.303 -6.137 4.719 1.00 97.88 90 ILE A N 1
ATOM 693 C CA . ILE A 1 90 ? 6.778 -7.470 5.127 1.00 97.88 90 ILE A CA 1
ATOM 694 C C . ILE A 1 90 ? 7.497 -8.225 3.999 1.00 97.88 90 ILE A C 1
ATOM 696 O O . ILE A 1 90 ? 8.032 -9.315 4.210 1.00 97.88 90 ILE A O 1
ATOM 700 N N . GLY A 1 91 ? 7.466 -7.672 2.787 1.00 97.31 91 GLY A N 1
ATOM 701 C CA . GLY A 1 91 ? 8.075 -8.234 1.589 1.00 97.31 91 GLY A CA 1
ATOM 702 C C . GLY A 1 91 ? 8.455 -7.14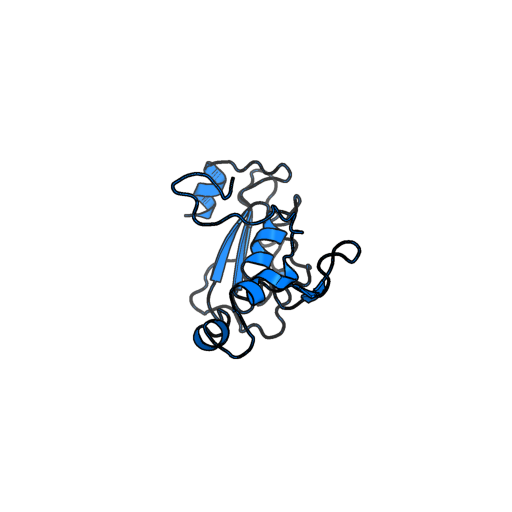1 0.608 1.00 97.31 91 GLY A C 1
ATOM 703 O O . GLY A 1 91 ? 7.688 -6.201 0.404 1.00 97.31 91 GLY A O 1
ATOM 704 N N . ALA A 1 92 ? 9.624 -7.275 -0.007 1.00 96.56 92 ALA A N 1
ATOM 705 C CA . ALA A 1 92 ? 10.102 -6.329 -1.001 1.00 96.56 92 ALA A CA 1
ATOM 706 C C . ALA A 1 92 ? 11.041 -7.021 -1.981 1.00 96.56 92 ALA A C 1
ATOM 708 O O . ALA A 1 92 ? 12.094 -7.521 -1.579 1.00 96.56 92 ALA A O 1
ATOM 709 N N . ARG A 1 93 ? 10.647 -7.048 -3.254 1.00 94.56 93 ARG A N 1
ATOM 710 C CA . ARG A 1 93 ? 11.409 -7.650 -4.351 1.00 94.56 93 ARG A CA 1
ATOM 711 C C . ARG A 1 93 ? 11.456 -6.747 -5.576 1.00 94.56 93 ARG A C 1
ATOM 713 O O . ARG A 1 93 ? 10.535 -5.964 -5.794 1.00 94.56 93 ARG A O 1
ATOM 720 N N . SER A 1 94 ? 12.497 -6.894 -6.383 1.00 93.69 94 SER A N 1
ATOM 721 C CA . SER A 1 94 ? 12.648 -6.305 -7.709 1.00 93.69 94 SER A CA 1
ATOM 722 C C . SER A 1 94 ? 12.872 -7.407 -8.737 1.00 93.69 94 SER A C 1
ATOM 724 O O . SER A 1 94 ? 13.650 -8.333 -8.521 1.00 93.69 94 SER A O 1
ATOM 726 N N . TYR A 1 95 ? 12.193 -7.299 -9.872 1.00 92.06 95 TYR A N 1
ATOM 727 C CA . TYR A 1 95 ? 12.374 -8.199 -11.017 1.00 92.06 95 TYR A CA 1
ATOM 728 C C . TYR A 1 95 ? 13.064 -7.510 -12.188 1.00 92.06 95 TYR A C 1
ATOM 730 O O . TYR A 1 95 ? 13.250 -8.110 -13.240 1.00 92.06 95 TYR A O 1
ATOM 738 N N . GLN A 1 96 ? 13.480 -6.259 -11.999 1.00 84.75 96 GLN A N 1
ATOM 739 C CA . GLN A 1 96 ? 14.110 -5.486 -13.053 1.00 84.75 96 GLN A CA 1
ATOM 740 C C . GLN A 1 96 ? 15.528 -5.983 -13.317 1.00 84.75 96 GLN A C 1
ATOM 742 O O . GLN A 1 96 ? 16.373 -6.010 -12.417 1.00 84.75 96 GLN A O 1
ATOM 747 N N . LEU A 1 97 ? 15.818 -6.301 -14.577 1.00 69.06 97 LEU A N 1
ATOM 748 C CA . LEU A 1 97 ? 17.165 -6.650 -15.024 1.00 69.06 97 LEU A CA 1
ATOM 749 C C . LEU A 1 97 ? 18.155 -5.515 -14.689 1.00 69.06 97 LEU A C 1
ATOM 751 O O . LEU A 1 97 ? 17.988 -4.373 -15.114 1.00 69.06 97 LEU A O 1
ATOM 755 N N . GLY A 1 98 ? 19.193 -5.833 -13.910 1.00 63.03 98 GLY A N 1
ATOM 756 C CA . GLY A 1 98 ? 20.312 -4.932 -13.597 1.00 63.03 98 GLY A CA 1
ATOM 757 C C . GLY A 1 98 ? 20.126 -3.992 -12.397 1.00 63.03 98 GLY A C 1
ATOM 758 O O . GLY A 1 98 ? 21.126 -3.489 -11.889 1.00 63.03 98 GLY A O 1
ATOM 759 N N . ASN A 1 99 ? 18.904 -3.789 -11.885 1.00 63.25 99 ASN A N 1
ATOM 760 C CA . ASN A 1 99 ? 18.656 -3.001 -10.669 1.00 63.25 99 ASN A CA 1
ATOM 761 C C . ASN A 1 99 ? 17.750 -3.769 -9.695 1.00 63.25 99 ASN A C 1
ATOM 763 O O . ASN A 1 99 ? 16.526 -3.632 -9.693 1.00 63.25 99 ASN A O 1
ATOM 767 N N . GLY A 1 100 ? 18.382 -4.570 -8.836 1.00 75.00 100 GLY A N 1
ATOM 768 C CA . GLY A 1 100 ? 17.704 -5.371 -7.815 1.00 75.00 100 GLY A CA 1
ATOM 769 C C . GLY A 1 100 ? 17.057 -4.552 -6.693 1.00 75.00 100 GLY A C 1
ATOM 770 O O . GLY A 1 100 ? 16.488 -5.120 -5.785 1.00 75.00 100 GLY A O 1
ATOM 771 N N . SER A 1 101 ? 17.116 -3.218 -6.686 1.00 89.31 101 SER A N 1
ATOM 772 C CA . SER A 1 101 ? 16.521 -2.464 -5.578 1.00 89.31 101 SER A CA 1
ATOM 773 C C . SER A 1 101 ? 14.993 -2.338 -5.705 1.00 89.31 101 SER A C 1
ATOM 775 O O . SER A 1 101 ? 14.522 -1.762 -6.695 1.00 89.31 101 SER A O 1
ATOM 777 N N . PRO A 1 102 ? 14.209 -2.738 -4.679 1.00 94.06 102 PRO A N 1
ATOM 778 C CA . PRO A 1 102 ? 12.767 -2.473 -4.608 1.00 94.06 102 PRO A CA 1
ATOM 779 C C . PRO A 1 102 ? 12.408 -0.995 -4.367 1.00 94.06 102 PRO A C 1
ATOM 781 O O . PRO A 1 102 ? 11.225 -0.672 -4.259 1.00 94.06 102 PRO A O 1
ATOM 784 N N . ILE A 1 103 ? 13.400 -0.099 -4.256 1.00 94.12 103 ILE A N 1
ATOM 785 C CA . ILE A 1 103 ? 13.184 1.335 -4.031 1.00 94.12 103 ILE A CA 1
ATOM 786 C C . ILE A 1 103 ? 12.407 1.953 -5.192 1.00 94.12 103 ILE A C 1
ATOM 788 O O . ILE A 1 103 ? 12.746 1.762 -6.365 1.00 94.12 103 ILE A O 1
ATOM 792 N N . ASP A 1 104 ? 11.391 2.735 -4.850 1.00 94.81 104 ASP A N 1
ATOM 793 C CA . ASP A 1 104 ? 10.606 3.494 -5.814 1.0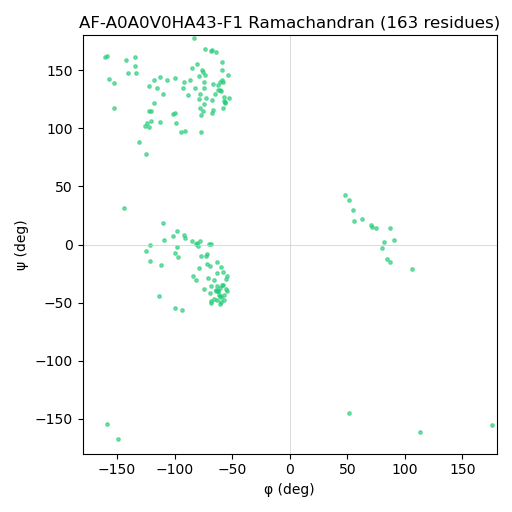0 94.81 104 ASP A CA 1
ATOM 794 C C . ASP A 1 104 ? 11.375 4.720 -6.319 1.00 94.81 104 ASP A C 1
ATOM 796 O O . ASP A 1 104 ? 11.671 5.642 -5.560 1.00 94.81 104 ASP A O 1
ATOM 800 N N . GLY A 1 105 ? 11.691 4.729 -7.613 1.00 92.38 105 GLY A N 1
ATOM 801 C CA . GLY A 1 105 ? 12.294 5.878 -8.294 1.00 92.38 105 GLY A CA 1
ATOM 802 C C . GLY A 1 105 ? 11.287 6.746 -9.052 1.00 92.38 105 GLY A C 1
ATOM 803 O O . GLY A 1 105 ? 11.696 7.721 -9.674 1.00 92.38 105 GLY A O 1
ATOM 804 N N . ASN A 1 106 ? 10.003 6.373 -9.055 1.00 94.94 106 ASN A N 1
ATOM 805 C CA . ASN A 1 106 ? 8.941 7.061 -9.792 1.00 94.94 106 ASN A CA 1
ATOM 806 C C . ASN A 1 106 ? 7.924 7.724 -8.848 1.00 94.94 106 ASN A C 1
ATOM 808 O O . ASN A 1 106 ? 7.547 8.873 -9.056 1.00 94.94 106 ASN A O 1
ATOM 812 N N . GLY A 1 107 ? 7.503 7.011 -7.804 1.00 96.38 107 GLY A N 1
ATOM 813 C CA . GLY A 1 107 ? 6.505 7.441 -6.824 1.00 96.38 107 GLY A CA 1
ATOM 814 C C . GLY A 1 107 ? 5.150 6.745 -6.974 1.00 96.38 107 GLY A C 1
ATOM 815 O O . GLY A 1 107 ? 4.385 6.708 -6.007 1.00 96.38 107 GLY A O 1
ATOM 816 N N . HIS A 1 108 ? 4.846 6.178 -8.149 1.00 97.75 108 HIS A N 1
ATOM 817 C CA . HIS A 1 108 ? 3.563 5.521 -8.412 1.00 97.75 108 HIS A CA 1
ATOM 818 C C . HIS A 1 108 ? 3.305 4.355 -7.447 1.00 97.75 108 HIS A C 1
ATOM 820 O O . HIS A 1 108 ? 2.278 4.347 -6.771 1.00 97.75 108 HIS A O 1
ATOM 826 N N . GLY A 1 109 ? 4.262 3.441 -7.269 1.00 98.06 109 GLY A N 1
ATOM 827 C CA . GLY A 1 109 ? 4.126 2.305 -6.356 1.00 98.06 109 GLY A CA 1
ATOM 828 C C . GLY A 1 109 ? 3.944 2.711 -4.898 1.00 98.06 109 GLY A C 1
ATOM 829 O O . GLY A 1 109 ? 3.076 2.175 -4.207 1.00 98.06 109 GLY A O 1
ATOM 830 N N . THR A 1 110 ? 4.669 3.731 -4.438 1.00 98.44 110 THR A N 1
ATOM 831 C CA . THR A 1 110 ? 4.486 4.314 -3.100 1.00 98.44 110 THR A CA 1
ATOM 832 C C . THR A 1 110 ? 3.082 4.901 -2.923 1.00 98.44 110 THR A C 1
ATOM 834 O O . THR A 1 110 ? 2.424 4.678 -1.899 1.00 98.44 110 THR A O 1
ATOM 837 N N . HIS A 1 111 ? 2.585 5.624 -3.926 1.00 97.75 111 HIS A N 1
ATOM 838 C CA . HIS A 1 111 ? 1.245 6.205 -3.913 1.00 97.75 111 HIS A CA 1
ATOM 839 C C . HIS A 1 111 ? 0.150 5.123 -3.927 1.00 97.75 111 HIS A C 1
ATOM 841 O O . HIS A 1 111 ? -0.771 5.150 -3.107 1.00 97.75 111 HIS A O 1
ATOM 847 N N . THR A 1 112 ? 0.270 4.121 -4.799 1.00 98.19 112 THR A N 1
ATOM 848 C CA . THR A 1 112 ? -0.676 3.001 -4.905 1.00 98.19 112 THR A CA 1
ATOM 849 C C . THR A 1 112 ? -0.702 2.173 -3.620 1.00 98.19 112 THR A C 1
ATOM 851 O O . THR A 1 112 ? -1.771 1.930 -3.055 1.00 98.19 112 THR A O 1
ATOM 854 N N . ALA A 1 113 ? 0.466 1.800 -3.089 1.00 98.56 113 ALA A N 1
ATOM 855 C CA . ALA A 1 113 ? 0.573 1.010 -1.864 1.00 98.56 113 ALA A CA 1
ATOM 856 C C . ALA A 1 113 ? 0.015 1.756 -0.639 1.00 98.56 113 ALA A C 1
ATOM 858 O O . ALA A 1 113 ? -0.684 1.162 0.187 1.00 98.56 113 ALA A O 1
ATOM 859 N N . SER A 1 114 ? 0.267 3.065 -0.530 1.00 98.38 114 SER A N 1
ATOM 860 C CA . SER A 1 114 ? -0.294 3.892 0.550 1.00 98.38 114 SER A CA 1
ATOM 861 C C . SER A 1 114 ? -1.803 4.121 0.407 1.00 98.38 114 SER A C 1
ATOM 863 O O . SER A 1 114 ? -2.502 4.202 1.415 1.00 98.38 114 SER A O 1
ATOM 865 N N . THR A 1 115 ? -2.342 4.129 -0.813 1.00 98.19 115 THR A N 1
ATOM 866 C CA . THR A 1 115 ? -3.796 4.168 -1.040 1.00 98.19 115 THR A CA 1
ATOM 867 C C . THR A 1 115 ? -4.461 2.857 -0.614 1.00 98.19 115 THR A C 1
ATOM 869 O O . THR A 1 115 ? -5.504 2.866 0.042 1.00 98.19 115 THR A O 1
ATOM 872 N N . ALA A 1 116 ? -3.850 1.712 -0.927 1.00 98.19 116 ALA A N 1
ATOM 873 C CA . ALA A 1 116 ? -4.390 0.407 -0.553 1.00 98.19 116 ALA A CA 1
ATOM 874 C C . ALA A 1 116 ? -4.329 0.168 0.964 1.00 98.19 116 ALA A C 1
ATOM 876 O O . ALA A 1 116 ? -5.332 -0.184 1.586 1.00 98.19 116 ALA A O 1
ATOM 877 N N . ALA A 1 117 ? -3.161 0.386 1.570 1.00 98.25 117 ALA A N 1
ATOM 878 C CA . ALA A 1 117 ? -2.914 0.026 2.961 1.00 98.25 117 ALA A CA 1
ATOM 879 C C . ALA A 1 117 ? -2.018 1.027 3.696 1.00 98.25 117 ALA A C 1
ATOM 881 O O . ALA A 1 117 ? -1.299 0.635 4.597 1.00 98.25 117 ALA A O 1
ATOM 882 N N . GLY A 1 118 ? -2.021 2.318 3.386 1.00 98.12 118 GLY A N 1
ATOM 883 C CA . GLY A 1 118 ? -1.287 3.302 4.185 1.00 98.12 118 GLY A CA 1
ATOM 884 C C . GLY A 1 118 ? -1.770 3.359 5.640 1.00 98.12 118 GLY A C 1
ATOM 885 O O . GLY A 1 118 ? -2.970 3.303 5.913 1.00 98.12 118 GLY A O 1
ATOM 886 N N . ALA A 1 119 ? -0.838 3.490 6.580 1.00 97.69 119 ALA A N 1
ATOM 887 C CA . ALA A 1 119 ? -1.128 3.824 7.969 1.00 97.69 119 ALA A CA 1
ATOM 888 C C . ALA A 1 119 ? -1.752 5.229 8.087 1.00 97.69 119 ALA A C 1
ATOM 890 O O . ALA A 1 119 ? -1.696 6.032 7.156 1.00 97.69 119 ALA A O 1
ATOM 891 N N . PHE A 1 120 ? -2.326 5.538 9.252 1.00 96.62 120 PHE A N 1
ATOM 892 C CA . PHE A 1 120 ? -2.871 6.866 9.538 1.00 96.62 120 PHE A CA 1
ATOM 893 C C . PHE A 1 120 ? -1.748 7.911 9.634 1.00 96.62 120 PHE A C 1
ATOM 895 O O . PHE A 1 120 ? -0.970 7.910 10.590 1.00 96.62 120 PHE A O 1
ATOM 902 N N . VAL A 1 121 ? -1.706 8.846 8.687 1.00 97.25 121 VAL A N 1
ATOM 903 C CA . VAL A 1 121 ? -0.753 9.964 8.643 1.00 97.25 121 VAL A CA 1
ATOM 904 C C . VAL A 1 121 ? -1.506 11.274 8.848 1.00 97.25 121 VAL A C 1
ATOM 906 O O . VAL A 1 121 ? -2.212 11.747 7.959 1.00 97.25 121 VAL A O 1
ATOM 909 N N . LYS A 1 122 ? -1.377 11.856 10.043 1.00 96.25 122 LYS A N 1
ATOM 910 C CA . LYS A 1 122 ? -2.034 13.121 10.408 1.00 96.25 122 LYS A CA 1
ATOM 911 C C . LYS A 1 122 ? -1.356 14.316 9.731 1.00 96.25 122 LYS A C 1
ATOM 913 O O . LYS A 1 122 ? -0.137 14.331 9.602 1.00 96.25 122 LYS A O 1
ATOM 918 N N . GLY A 1 123 ? -2.141 15.333 9.376 1.00 95.75 123 GLY A N 1
ATOM 919 C CA . GLY A 1 123 ? -1.638 16.582 8.789 1.00 95.75 123 GLY A CA 1
ATOM 920 C C . GLY A 1 123 ? -1.107 16.430 7.361 1.00 95.75 123 GLY A C 1
ATOM 921 O O . GLY A 1 123 ? -0.378 17.298 6.882 1.00 95.75 123 GLY A O 1
ATOM 922 N N . ALA A 1 124 ? -1.449 15.332 6.682 1.00 95.81 124 ALA A N 1
ATOM 923 C CA . ALA A 1 124 ? -1.066 15.107 5.297 1.00 95.81 124 ALA A CA 1
ATOM 924 C C . ALA A 1 124 ? -1.738 16.155 4.401 1.00 95.81 124 ALA A C 1
ATOM 926 O O . ALA A 1 124 ? -2.947 16.375 4.496 1.00 95.81 124 ALA A O 1
ATOM 927 N N . ASN A 1 125 ? -0.946 16.811 3.556 1.00 93.50 125 ASN A N 1
ATOM 928 C CA . ASN A 1 125 ? -1.398 17.839 2.625 1.00 93.50 125 ASN A CA 1
ATOM 929 C C . ASN A 1 125 ? -0.372 18.023 1.495 1.00 93.50 125 ASN A C 1
ATOM 931 O O . ASN A 1 125 ? 0.795 17.662 1.648 1.00 93.50 125 ASN A O 1
ATOM 935 N N . VAL A 1 126 ? -0.802 18.623 0.384 1.00 90.88 126 VAL A N 1
ATOM 936 C CA . VAL A 1 126 ? 0.088 19.057 -0.705 1.00 90.88 126 VAL A CA 1
ATOM 937 C C . VAL A 1 126 ? -0.075 20.562 -0.878 1.00 90.88 126 VAL A C 1
ATOM 939 O O . VAL A 1 126 ? -1.109 21.026 -1.361 1.00 90.88 126 VAL A O 1
ATOM 942 N N . TYR A 1 127 ? 0.923 21.333 -0.439 1.00 90.62 127 TYR A N 1
ATOM 943 C CA . TYR A 1 127 ? 0.878 22.803 -0.418 1.00 90.62 127 TYR A CA 1
ATOM 944 C C . TYR A 1 127 ? -0.384 23.360 0.275 1.00 90.62 127 TYR A C 1
ATOM 946 O O . TYR A 1 127 ? -0.994 24.317 -0.194 1.00 90.62 127 TYR A O 1
ATOM 954 N N . GLY A 1 128 ? -0.822 22.718 1.364 1.00 88.62 128 GLY A N 1
ATOM 955 C CA . GLY A 1 128 ? -2.045 23.068 2.097 1.00 88.62 128 GLY A CA 1
ATOM 956 C C . GLY A 1 128 ? -3.341 22.469 1.536 1.00 88.62 128 GLY A C 1
ATOM 957 O O . GLY A 1 128 ? -4.352 22.452 2.239 1.00 88.62 128 GLY A O 1
ATOM 958 N N . ASN A 1 129 ? -3.333 21.911 0.322 1.00 85.75 129 ASN A N 1
ATOM 959 C CA . ASN A 1 129 ? -4.505 21.247 -0.249 1.00 85.75 129 ASN A CA 1
ATOM 960 C C . ASN A 1 129 ? -4.728 19.862 0.362 1.00 85.75 129 ASN A C 1
ATOM 962 O O . ASN A 1 129 ? -3.777 19.172 0.738 1.00 85.75 129 ASN A O 1
ATOM 966 N N . ALA A 1 130 ? -6.000 19.451 0.413 1.00 88.12 130 ALA A N 1
ATOM 967 C CA . ALA A 1 130 ? -6.437 18.165 0.958 1.00 88.12 130 ALA A CA 1
ATOM 968 C C . ALA A 1 130 ? -5.974 17.910 2.408 1.00 88.12 130 ALA A C 1
ATOM 970 O O . ALA A 1 130 ? -5.772 16.758 2.785 1.00 88.12 130 ALA A O 1
ATOM 971 N N . ASN A 1 131 ? -5.795 18.962 3.217 1.00 92.44 131 ASN A N 1
ATOM 972 C CA . ASN A 1 131 ? -5.314 18.824 4.589 1.00 92.44 131 ASN A CA 1
ATOM 973 C C . ASN A 1 131 ? -6.218 17.895 5.415 1.00 92.44 131 ASN A C 1
ATOM 975 O O . ASN A 1 131 ? -7.423 18.124 5.531 1.00 92.44 131 ASN A O 1
ATOM 979 N N . GLY A 1 132 ? -5.636 16.846 5.990 1.00 92.75 132 GLY A N 1
ATOM 980 C CA . GLY A 1 132 ? -6.374 15.871 6.780 1.00 92.75 132 GLY A CA 1
ATOM 981 C C . GLY A 1 132 ? -5.512 14.708 7.252 1.00 92.75 132 GLY A C 1
ATOM 982 O O . GLY A 1 132 ? -4.297 14.826 7.411 1.00 92.75 132 GLY A O 1
ATOM 983 N N . THR A 1 133 ? -6.155 13.569 7.507 1.00 95.25 133 THR A N 1
ATOM 984 C CA . THR A 1 133 ? -5.449 12.318 7.808 1.00 95.25 133 THR A CA 1
ATOM 985 C C . THR A 1 133 ? -5.448 11.443 6.563 1.00 95.25 133 THR A C 1
ATOM 987 O O . THR A 1 133 ? -6.502 10.971 6.150 1.00 95.25 133 THR A O 1
ATOM 990 N N . ALA A 1 134 ? -4.279 11.228 5.961 1.00 96.38 134 ALA A N 1
ATOM 991 C CA . ALA A 1 134 ? -4.141 10.239 4.898 1.00 96.38 134 ALA A CA 1
ATOM 992 C C . ALA A 1 134 ? -4.161 8.843 5.522 1.00 96.38 134 ALA A C 1
ATOM 994 O O . ALA A 1 134 ? -3.519 8.609 6.547 1.00 96.38 134 ALA A O 1
ATOM 995 N N . VAL A 1 135 ? -4.915 7.926 4.928 1.00 96.69 135 VAL A N 1
ATOM 996 C CA . VAL A 1 135 ? -5.005 6.539 5.382 1.00 96.69 135 VAL A CA 1
ATOM 997 C C . VAL A 1 135 ? -5.453 5.665 4.219 1.00 96.69 135 VAL A C 1
ATOM 999 O O . VAL A 1 135 ? -6.261 6.094 3.395 1.00 96.69 135 VAL A O 1
ATOM 1002 N N . GLY A 1 136 ? -4.907 4.455 4.139 1.00 97.12 136 GLY A N 1
ATOM 1003 C CA . GLY A 1 136 ? -5.314 3.488 3.132 1.00 97.12 136 GLY A CA 1
ATOM 1004 C C . GLY A 1 136 ? -6.683 2.883 3.422 1.00 97.12 136 GLY A C 1
ATOM 1005 O O . GLY A 1 136 ? -7.225 2.996 4.523 1.00 97.12 136 GLY A O 1
ATOM 1006 N N . VAL A 1 137 ? -7.227 2.180 2.434 1.00 97.38 137 VAL A N 1
ATOM 1007 C CA . VAL A 1 137 ? -8.504 1.463 2.564 1.00 97.38 137 VAL A CA 1
ATOM 1008 C C . VAL A 1 137 ? -8.426 0.355 3.625 1.00 97.38 137 VAL A C 1
ATOM 1010 O O . VAL A 1 137 ? -9.389 0.155 4.361 1.00 97.38 137 VAL A O 1
ATOM 1013 N N . ALA A 1 138 ? -7.285 -0.327 3.761 1.00 97.44 138 ALA A N 1
ATOM 1014 C CA . ALA A 1 138 ? -7.041 -1.374 4.760 1.00 97.44 138 ALA A CA 1
ATOM 1015 C C . ALA A 1 138 ? -5.793 -1.056 5.613 1.00 97.44 138 ALA A C 1
ATOM 1017 O O . ALA A 1 138 ? -4.712 -1.609 5.384 1.00 97.44 138 ALA A O 1
ATOM 1018 N N . PRO A 1 139 ? -5.888 -0.142 6.595 1.00 97.06 139 PRO A N 1
ATOM 1019 C CA . PRO A 1 139 ? -4.706 0.416 7.252 1.00 97.06 139 PRO A CA 1
ATOM 1020 C C . PRO A 1 139 ? -3.932 -0.571 8.136 1.00 97.06 139 PRO A C 1
ATOM 1022 O O . PRO A 1 139 ? -2.757 -0.321 8.407 1.00 97.06 139 PRO A O 1
ATOM 1025 N N . LEU A 1 140 ? -4.529 -1.696 8.547 1.00 97.50 140 LEU A N 1
ATOM 1026 C CA . LEU A 1 140 ? -3.844 -2.763 9.295 1.00 97.50 140 LEU A CA 1
ATOM 1027 C C . LEU A 1 140 ? -3.454 -3.973 8.429 1.00 97.50 140 LEU A C 1
ATOM 1029 O O . LEU A 1 140 ? -2.983 -4.975 8.968 1.00 97.50 140 LEU A O 1
ATOM 1033 N N . ALA A 1 141 ? -3.612 -3.895 7.104 1.00 98.44 141 ALA A N 1
ATOM 1034 C CA . ALA A 1 141 ? -3.070 -4.900 6.194 1.00 98.44 141 ALA A CA 1
ATOM 1035 C C . ALA A 1 141 ? -1.552 -4.738 6.024 1.00 98.44 141 ALA A C 1
ATOM 1037 O O . ALA A 1 141 ? -1.016 -3.625 6.069 1.00 98.44 141 ALA A O 1
ATOM 1038 N N . HIS A 1 142 ? -0.858 -5.850 5.813 1.00 98.62 142 HIS A N 1
ATOM 1039 C CA . HIS A 1 142 ? 0.551 -5.863 5.440 1.00 98.62 142 HIS A CA 1
ATOM 1040 C C . HIS A 1 142 ? 0.714 -5.591 3.941 1.00 98.62 142 HIS A C 1
ATOM 1042 O O . HIS A 1 142 ? -0.182 -5.882 3.149 1.00 98.62 142 HIS A O 1
ATOM 1048 N N . ILE A 1 143 ? 1.878 -5.084 3.549 1.00 98.69 143 ILE A N 1
ATOM 1049 C CA . ILE A 1 143 ? 2.249 -4.816 2.159 1.00 98.69 143 ILE A CA 1
ATOM 1050 C C . ILE A 1 143 ? 3.418 -5.723 1.776 1.00 98.69 143 ILE A C 1
ATOM 1052 O O . ILE A 1 143 ? 4.393 -5.844 2.523 1.00 98.69 143 ILE A O 1
ATOM 1056 N N . ALA A 1 144 ? 3.325 -6.327 0.594 1.00 98.38 144 ALA A N 1
ATOM 1057 C CA . ALA A 1 144 ? 4.445 -6.943 -0.101 1.00 98.38 144 ALA A CA 1
ATOM 1058 C C . ALA A 1 144 ? 4.619 -6.251 -1.458 1.00 98.38 144 ALA A C 1
ATOM 1060 O O . ALA A 1 144 ? 3.725 -6.312 -2.301 1.00 98.38 144 ALA A O 1
ATOM 1061 N N . ILE A 1 1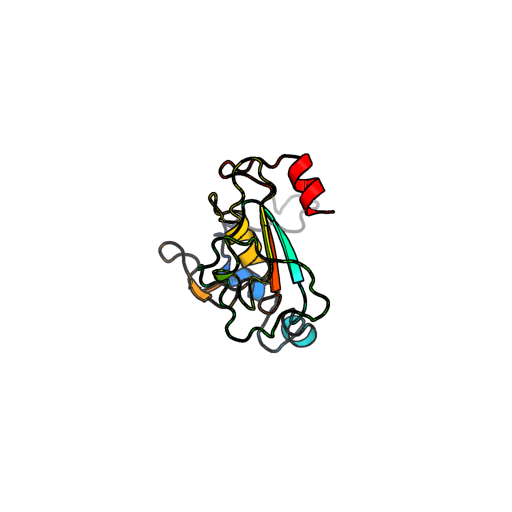45 ? 5.744 -5.563 -1.653 1.00 97.88 145 ILE A N 1
ATOM 1062 C CA . ILE A 1 145 ? 6.025 -4.856 -2.904 1.00 97.88 145 ILE A CA 1
ATOM 1063 C C . ILE A 1 145 ? 6.818 -5.747 -3.859 1.00 97.88 145 ILE A C 1
ATOM 1065 O O . ILE A 1 145 ? 7.812 -6.376 -3.482 1.00 97.88 145 ILE A O 1
ATOM 1069 N N . TYR A 1 146 ? 6.399 -5.748 -5.114 1.00 97.06 146 TYR A N 1
ATOM 1070 C CA . TYR A 1 146 ? 7.072 -6.410 -6.216 1.00 97.06 146 TYR A CA 1
ATOM 1071 C C . TYR A 1 146 ? 7.302 -5.369 -7.307 1.00 97.06 146 TYR A C 1
ATOM 1073 O O . TYR A 1 146 ? 6.394 -4.962 -8.029 1.00 97.06 146 TYR A O 1
ATOM 1081 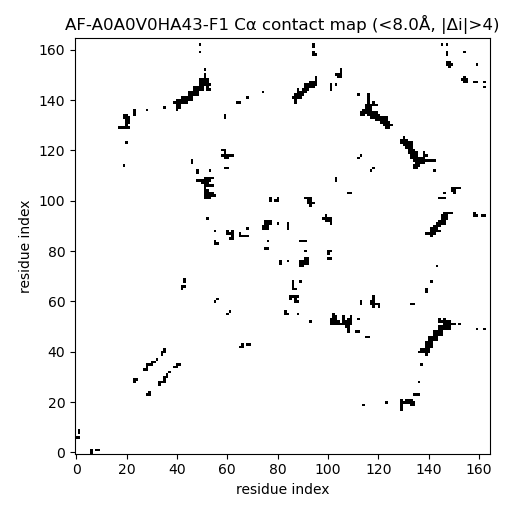N N . LYS A 1 147 ? 8.531 -4.874 -7.393 1.00 95.62 147 LYS A N 1
ATOM 1082 C CA . LYS A 1 147 ? 8.910 -3.883 -8.387 1.00 95.62 147 LYS A CA 1
ATOM 1083 C C . LYS A 1 147 ? 9.104 -4.556 -9.739 1.00 95.62 147 LYS A C 1
ATOM 1085 O O . LYS A 1 147 ? 10.062 -5.302 -9.940 1.00 95.62 147 LYS A O 1
ATOM 1090 N N . VAL A 1 148 ? 8.198 -4.251 -10.655 1.00 95.69 148 VAL A N 1
ATOM 1091 C CA . VAL A 1 148 ? 8.173 -4.769 -12.033 1.00 95.69 148 VAL A CA 1
ATOM 1092 C C . VAL A 1 148 ? 8.232 -3.640 -13.061 1.00 95.69 148 VAL A C 1
ATOM 1094 O O . VAL A 1 148 ? 8.529 -3.872 -14.228 1.00 95.69 148 VAL A O 1
ATOM 1097 N N . CYS A 1 149 ? 7.999 -2.399 -12.626 1.00 94.06 149 CYS A N 1
ATOM 1098 C CA . CYS A 1 149 ? 8.059 -1.202 -13.454 1.00 94.06 149 CYS A CA 1
ATOM 1099 C C . CYS A 1 149 ? 9.311 -0.372 -13.138 1.00 94.06 149 CYS A C 1
ATOM 1101 O O . CYS A 1 149 ? 9.717 -0.249 -11.981 1.00 94.06 149 CYS A O 1
ATOM 1103 N N . ASN A 1 150 ? 9.949 0.209 -14.161 1.00 90.88 150 ASN A N 1
ATOM 1104 C CA . ASN A 1 150 ? 11.128 1.066 -13.968 1.00 90.88 150 ASN A CA 1
ATOM 1105 C C . ASN A 1 150 ? 10.733 2.502 -13.606 1.00 90.88 150 ASN A C 1
ATOM 1107 O O . ASN A 1 150 ? 9.554 2.846 -13.582 1.00 90.88 150 ASN A O 1
ATOM 1111 N N . SER A 1 151 ? 11.722 3.367 -13.366 1.00 88.69 151 SER A N 1
ATOM 1112 C CA . SER A 1 151 ? 11.482 4.773 -13.007 1.00 88.69 151 SER A CA 1
ATOM 1113 C C . SER A 1 151 ? 10.706 5.565 -14.070 1.00 88.69 151 SER A C 1
ATOM 1115 O O . SER A 1 151 ? 10.094 6.578 -13.747 1.00 88.69 151 SER A O 1
ATOM 1117 N N . ASN A 1 152 ? 10.670 5.084 -15.317 1.00 89.50 152 ASN A N 1
ATOM 1118 C CA . ASN A 1 152 ? 9.889 5.673 -16.408 1.00 89.50 152 ASN A CA 1
ATOM 1119 C C . ASN A 1 152 ? 8.480 5.057 -16.530 1.00 89.50 152 ASN A C 1
ATOM 1121 O O . ASN A 1 152 ? 7.806 5.289 -17.531 1.00 89.50 152 ASN A O 1
ATOM 1125 N N . GLY A 1 153 ? 8.059 4.223 -15.573 1.00 89.31 153 GLY A N 1
ATOM 1126 C CA . GLY A 1 153 ? 6.759 3.548 -15.575 1.00 89.31 153 GLY A CA 1
ATOM 1127 C C . GLY A 1 153 ? 6.628 2.428 -16.610 1.00 89.31 153 GLY A C 1
ATOM 1128 O O . GLY A 1 153 ? 5.518 2.003 -16.910 1.00 89.31 153 GLY A O 1
ATOM 1129 N N . LYS A 1 154 ? 7.734 1.945 -17.192 1.00 91.25 154 LYS A N 1
ATOM 1130 C CA . LYS A 1 154 ? 7.700 0.829 -18.151 1.00 91.25 154 LYS A CA 1
ATOM 1131 C C . LYS A 1 154 ? 7.810 -0.494 -17.408 1.00 91.25 154 LYS A C 1
ATOM 1133 O O . LYS A 1 154 ? 8.759 -0.674 -16.645 1.00 91.25 154 LYS A O 1
ATOM 1138 N N . CYS A 1 155 ? 6.887 -1.406 -17.686 1.00 93.94 155 CYS A N 1
ATOM 1139 C CA . CYS A 1 155 ? 6.756 -2.684 -16.993 1.00 93.94 155 CYS A CA 1
ATOM 1140 C C . CYS A 1 155 ? 6.863 -3.829 -18.014 1.00 93.94 155 CYS A C 1
ATOM 1142 O O . CYS A 1 155 ? 5.909 -4.064 -18.758 1.00 93.94 155 CYS A O 1
ATOM 1144 N N . PRO A 1 156 ? 8.018 -4.505 -18.133 1.00 92.25 156 PRO A N 1
ATOM 1145 C CA . PRO A 1 156 ? 8.150 -5.652 -19.024 1.00 92.25 156 PRO A CA 1
ATOM 1146 C C . PRO A 1 156 ? 7.214 -6.791 -18.606 1.00 92.25 156 PRO A C 1
ATOM 1148 O O . PRO A 1 156 ? 7.127 -7.130 -17.427 1.00 92.25 156 PRO A O 1
ATOM 1151 N N . ASN A 1 157 ? 6.555 -7.431 -19.577 1.00 93.06 157 ASN A N 1
ATOM 1152 C CA . ASN A 1 157 ? 5.663 -8.563 -19.300 1.00 93.06 157 ASN A CA 1
ATOM 1153 C C . ASN A 1 157 ? 6.385 -9.715 -18.585 1.00 93.06 157 ASN A C 1
ATOM 1155 O O . ASN A 1 157 ? 5.788 -10.366 -17.737 1.00 93.06 157 ASN A O 1
ATOM 1159 N N . SER A 1 158 ? 7.665 -9.948 -18.896 1.00 93.12 158 SER A N 1
ATOM 1160 C CA . SER A 1 158 ? 8.497 -10.949 -18.214 1.00 93.12 158 SER A CA 1
ATOM 1161 C C . SER A 1 158 ? 8.584 -10.708 -16.710 1.00 93.12 158 SER A C 1
ATOM 1163 O O . SER A 1 158 ? 8.456 -11.646 -15.930 1.00 93.12 158 SER A O 1
ATOM 1165 N N . ASP A 1 159 ? 8.763 -9.452 -16.310 1.00 92.94 159 ASP A N 1
ATOM 1166 C CA . ASP A 1 159 ? 8.975 -9.060 -14.918 1.00 92.94 159 ASP A CA 1
ATOM 1167 C C . ASP A 1 159 ? 7.653 -9.142 -14.148 1.00 92.94 159 ASP A C 1
ATOM 1169 O O . ASP A 1 159 ? 7.625 -9.600 -13.009 1.00 92.94 159 ASP A O 1
ATOM 1173 N N . ILE A 1 160 ? 6.544 -8.760 -14.797 1.00 93.88 160 ILE A N 1
ATOM 1174 C CA . ILE A 1 160 ? 5.188 -8.923 -14.255 1.00 93.88 160 ILE A CA 1
ATOM 1175 C C . ILE A 1 160 ? 4.892 -10.404 -14.019 1.00 93.88 160 ILE A C 1
ATOM 1177 O O . ILE A 1 160 ? 4.499 -10.771 -12.916 1.00 93.88 160 ILE A O 1
ATOM 1181 N N . LEU A 1 161 ? 5.107 -11.260 -15.024 1.00 94.75 161 LEU A N 1
ATOM 1182 C CA . LEU A 1 161 ? 4.854 -12.697 -14.900 1.00 94.75 161 LEU A CA 1
ATOM 1183 C C . LEU A 1 161 ? 5.717 -13.323 -13.799 1.00 94.75 161 LEU A C 1
ATOM 1185 O O . LEU A 1 161 ? 5.188 -14.044 -12.963 1.00 94.75 161 LEU A O 1
ATOM 1189 N N . ALA A 1 162 ? 7.005 -12.977 -13.731 1.00 93.38 162 ALA A N 1
ATOM 1190 C CA . ALA A 1 162 ? 7.903 -13.458 -12.680 1.00 93.38 162 ALA A CA 1
ATOM 1191 C C . ALA A 1 162 ? 7.503 -12.994 -11.264 1.00 93.38 162 ALA A C 1
ATOM 1193 O O . ALA A 1 162 ? 7.886 -13.622 -10.277 1.00 93.38 162 ALA A O 1
ATOM 1194 N N . ALA A 1 163 ? 6.778 -11.879 -11.146 1.00 94.50 163 ALA A N 1
ATOM 1195 C CA . ALA A 1 163 ? 6.252 -11.384 -9.877 1.00 94.50 163 ALA A CA 1
ATOM 1196 C C . ALA A 1 163 ? 4.919 -12.012 -9.464 1.00 94.50 163 ALA A C 1
ATOM 1198 O O . ALA A 1 163 ? 4.611 -12.025 -8.272 1.00 94.50 163 ALA A O 1
ATOM 1199 N N . MET A 1 164 ? 4.122 -12.467 -10.433 1.00 94.25 164 MET A N 1
ATOM 1200 C CA . MET A 1 164 ? 2.839 -13.127 -10.183 1.00 94.25 164 MET A CA 1
ATOM 1201 C C . MET A 1 164 ? 2.994 -14.612 -9.833 1.00 94.25 164 MET A C 1
ATOM 1203 O O . MET A 1 164 ? 2.147 -15.124 -9.102 1.00 94.25 164 MET A O 1
ATOM 1207 N N . ASP A 1 165 ? 4.029 -15.267 -10.365 1.00 88.06 165 ASP A N 1
ATOM 1208 C CA . ASP A 1 165 ? 4.401 -16.667 -10.091 1.00 88.06 165 ASP A CA 1
ATOM 1209 C C . ASP A 1 165 ? 4.957 -16.864 -8.664 1.00 88.06 165 ASP A C 1
ATOM 1211 O O . ASP A 1 165 ? 4.514 -17.814 -7.978 1.00 88.06 165 ASP A O 1
#

pLDDT: mean 91.9, std 8.13, range 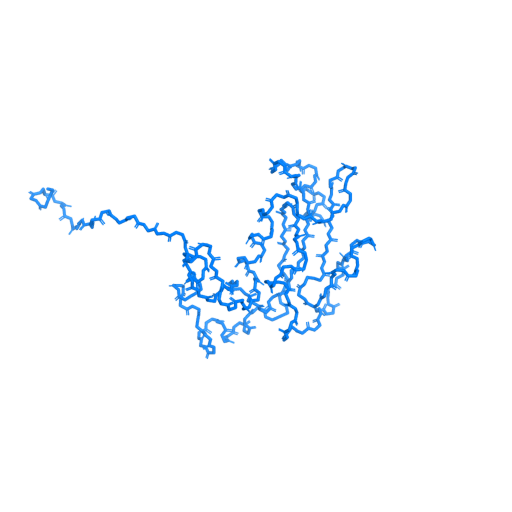[62.56, 98.69]

Mean predicted aligned error: 5.99 Å

InterPro domains:
  IPR000209 Peptidase S8/S53 domain [PF00082] (42-164)
  IPR015500 Peptidase S8, subtilisin-related [PR00723] (42-61)
  IPR015500 Peptidase S8, subtilisin-related [PR00723] (104-117)
  IPR023827 Peptidase S8, subtilisin, Asp-active site [PS00136] (47-58)
  IPR036852 Peptidase S8/S53 domain superfamily [G3DSA:3.40.50.200] (44-165)
  IPR036852 Peptidase S8/S53 domain superfamily [SSF52743] (23-165)
  IPR045051 Subtilisin-like protease [PTHR10795] (5-165)

Foldseek 3Di:
DVPDPPDDDDDDDDDDDDALQCVCVVVVNDPCDDPCVVCVLAAQAEDEFEFQAADLPDQQQDCVVADAHPPPDPAAAPPVCRVSDDSAAHAAFELDPPDTDRYRLACPRHVVSSQAAGAWDAQDDDVNPNGGTRGHSRPRYHYHYYRQAHNVGDGDPVSVVVSVD

Nearest PDB structures (foldseek):
  7eox-assembly2_B  TM=9.380E-01  e=1.201E-15  Euphorbia resinifera
  3vta-assembly2_B  TM=8.875E-01  e=1.813E-14  Cucumis melo
  4yn3-assembly3_A  TM=8.840E-01  e=1.934E-14  Cucumis melo
  3vta-assembly1_A  TM=8.775E-01  e=2.671E-14  Cucumis melo
  3i74-assembly1_B  TM=9.311E-01  e=2.217E-11  Solanum lycopersicum

Sequence (165 aa):
MEKKHGFVSAQKQRILSLHTTHTPSFLGLQQNMGVWKDSNYGKGVIIGVLDTGILPDHPSFSDKGMPPPPAKWKGKCESNFTTKCNNKLIGARSYQLGNGSPIDGNGHGTHTASTAAGAFVKGANVYGNANGTAVGVAPLAHIAIYKVCNSNGKCPNSDILAAMD

Organism: Solanum chacoense (NCBI:txid4108)

Radius of gyration: 19.08 Å; Cα contacts (8 Å, |Δi|>4): 333; chains: 1; bounding box: 60×42×39 Å

Solvent-accessible surface area (backbone atoms only — not comparable to full-atom values): 9206 Å² total; per-residue (Å²): 112,81,88,43,92,89,60,85,83,85,78,83,90,72,90,77,80,90,45,70,38,45,48,43,57,75,74,61,49,39,91,85,35,64,66,36,43,76,51,52,29,31,56,78,40,74,47,78,43,81,28,28,13,35,57,58,88,41,69,38,46,51,38,84,90,44,60,75,72,49,91,84,66,79,72,53,43,40,87,97,42,42,90,61,46,48,46,20,35,58,21,30,35,38,52,44,87,94,48,68,62,30,56,36,71,60,48,61,22,39,52,53,49,29,49,50,29,4,20,83,32,74,74,37,54,60,96,71,42,52,65,32,47,29,42,16,76,22,42,41,21,28,35,28,38,31,14,26,22,42,62,84,71,53,57,52,68,68,24,46,51,67,66,74,109